Protein AF-A0A831ULT6-F1 (afdb_monomer)

pLDDT: mean 78.54, std 18.03, range [46.62, 97.69]

Solvent-accessible surface area (backbone atoms only — not comparable to full-atom values): 5104 Å² total; per-residue (Å²): 138,83,93,80,89,80,91,72,61,67,69,58,53,52,52,46,50,52,50,20,62,76,67,76,44,61,56,70,56,54,53,50,52,51,54,50,49,53,53,48,58,64,48,66,72,58,64,70,96,68,75,88,85,60,95,67,93,62,78,68,72,84,74,59,52,71,65,63,54,51,55,50,55,61,62,72,70,112

Organism: NCBI:txid540988

Secondary structure (DSSP, 8-state):
---------HHHHHHHHHHHHHHT--HHHHHHHHHHHHHHHHHHT---S---------GGGTT--HHHHHHHHHHH--

Radius of gyration: 26.9 Å; Cα contacts (8 Å, |Δi|>4): 10; chains: 1; bounding box: 59×23×63 Å

Mean predicted aligned error: 15.8 Å

Structure (mmCIF, N/CA/C/O backbone):
data_AF-A0A831ULT6-F1
#
_entry.id   AF-A0A831ULT6-F1
#
loop_
_atom_site.group_PDB
_atom_site.id
_atom_site.type_symbol
_atom_site.label_atom_id
_atom_site.label_alt_id
_atom_site.label_comp_id
_atom_site.label_asym_id
_atom_site.label_entity_id
_atom_site.label_seq_id
_atom_site.pdbx_PDB_ins_code
_atom_site.Cartn_x
_atom_site.Cartn_y
_atom_site.Cartn_z
_atom_site.occupancy
_atom_site.B_iso_or_equiv
_atom_site.auth_seq_id
_atom_site.auth_comp_id
_atom_site.auth_asym_id
_atom_site.auth_atom_id
_atom_site.pdbx_PDB_model_num
ATOM 1 N N . MET A 1 1 ? 6.734 12.241 -1.250 1.00 74.56 1 MET A N 1
ATOM 2 C CA . MET A 1 1 ? 5.671 11.219 -1.411 1.00 74.56 1 MET A CA 1
ATOM 3 C C . MET A 1 1 ? 4.469 11.846 -2.104 1.00 74.56 1 MET A C 1
ATOM 5 O O . MET A 1 1 ? 4.183 12.999 -1.815 1.00 74.56 1 MET A O 1
ATOM 9 N N . ARG A 1 2 ? 3.780 11.124 -2.997 1.00 91.69 2 ARG A N 1
ATOM 10 C CA . ARG A 1 2 ? 2.497 11.552 -3.590 1.00 91.69 2 ARG A CA 1
ATOM 11 C C . ARG A 1 2 ? 1.336 10.880 -2.842 1.00 91.69 2 ARG A C 1
ATOM 13 O O . ARG A 1 2 ? 1.509 9.764 -2.357 1.00 91.69 2 ARG A O 1
ATOM 20 N N . ARG A 1 3 ? 0.187 11.556 -2.712 1.00 92.81 3 ARG A N 1
ATOM 21 C CA . ARG A 1 3 ? -1.020 10.980 -2.093 1.00 92.81 3 ARG A CA 1
ATOM 22 C C . ARG A 1 3 ? -1.741 10.114 -3.122 1.00 92.81 3 ARG A C 1
ATOM 24 O O . ARG A 1 3 ? -2.104 10.613 -4.180 1.00 92.81 3 ARG A O 1
ATOM 31 N N . THR A 1 4 ? -1.976 8.856 -2.772 1.00 93.19 4 THR A N 1
ATOM 32 C CA . THR A 1 4 ? -2.688 7.886 -3.610 1.00 93.19 4 THR A CA 1
ATOM 33 C C . THR A 1 4 ? -3.787 7.244 -2.775 1.00 93.19 4 THR A C 1
ATOM 35 O O . THR A 1 4 ? -3.536 6.853 -1.634 1.00 93.19 4 THR A O 1
ATOM 38 N N . THR A 1 5 ? -4.992 7.150 -3.331 1.00 94.69 5 THR A N 1
ATOM 39 C CA . THR A 1 5 ? -6.118 6.426 -2.730 1.00 94.69 5 THR A CA 1
ATOM 40 C C . THR A 1 5 ? -6.274 5.105 -3.469 1.00 94.69 5 THR A C 1
ATOM 42 O O . THR A 1 5 ? -6.287 5.091 -4.697 1.00 94.69 5 THR A O 1
ATOM 45 N N . LEU A 1 6 ? -6.362 4.004 -2.728 1.00 92.50 6 LEU A N 1
ATOM 46 C CA . LEU A 1 6 ? -6.484 2.650 -3.262 1.00 92.50 6 LEU A CA 1
ATOM 47 C C . LEU A 1 6 ? -7.685 1.987 -2.594 1.00 92.50 6 LEU A C 1
ATOM 49 O O . LEU A 1 6 ? -7.898 2.175 -1.396 1.00 92.50 6 LEU A O 1
ATOM 53 N N . TYR A 1 7 ? -8.443 1.210 -3.359 1.00 95.12 7 TYR A N 1
ATOM 54 C CA . TYR A 1 7 ? -9.465 0.331 -2.806 1.00 95.12 7 TYR A CA 1
ATOM 55 C C . TYR A 1 7 ? -8.826 -1.014 -2.475 1.00 95.12 7 TYR A C 1
ATOM 57 O O . TYR A 1 7 ? -8.071 -1.557 -3.280 1.00 95.12 7 TYR A O 1
ATOM 65 N N . LEU A 1 8 ? -9.113 -1.530 -1.284 1.00 94.75 8 LEU A N 1
ATOM 66 C CA . LEU A 1 8 ? -8.638 -2.824 -0.811 1.00 94.75 8 LEU A CA 1
ATOM 67 C C . LEU A 1 8 ? -9.848 -3.655 -0.372 1.00 94.75 8 LEU A C 1
ATOM 69 O O . LEU A 1 8 ? -10.794 -3.072 0.165 1.00 94.75 8 LEU A O 1
ATOM 73 N N . PRO A 1 9 ? -9.819 -4.984 -0.559 1.00 97.69 9 PRO A N 1
ATOM 74 C CA . PRO A 1 9 ? -10.774 -5.870 0.095 1.00 97.69 9 PRO A CA 1
ATOM 75 C C . PRO A 1 9 ? -10.739 -5.675 1.616 1.00 97.69 9 PRO A C 1
ATOM 77 O O . PRO A 1 9 ? -9.676 -5.413 2.192 1.00 97.69 9 PRO A O 1
ATOM 80 N N . GLU A 1 10 ? -11.892 -5.803 2.266 1.00 96.25 10 GLU A N 1
ATOM 81 C CA . GLU A 1 10 ? -12.030 -5.565 3.707 1.00 96.25 10 GLU A CA 1
ATOM 82 C C . GLU A 1 10 ? -11.155 -6.526 4.522 1.00 96.25 10 GLU A C 1
ATOM 84 O O . GLU A 1 10 ? -10.488 -6.123 5.477 1.00 96.25 10 GLU A O 1
ATOM 89 N N . GLU A 1 11 ? -11.076 -7.784 4.093 1.00 97.12 11 GLU A N 1
ATOM 90 C CA . GLU A 1 11 ? -10.291 -8.827 4.746 1.00 97.12 11 GLU A CA 1
ATOM 91 C C . GLU A 1 11 ? -8.801 -8.462 4.768 1.00 97.12 11 GLU A C 1
ATOM 93 O O . GLU A 1 11 ? -8.118 -8.635 5.780 1.00 97.12 11 GLU A O 1
ATOM 98 N N . VAL A 1 12 ? -8.306 -7.888 3.667 1.00 95.81 12 VAL A N 1
ATOM 99 C CA . VAL A 1 12 ? -6.912 -7.451 3.539 1.00 95.81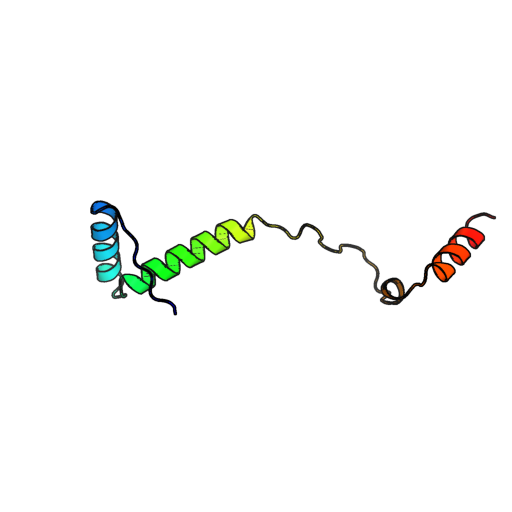 12 VAL A CA 1
ATOM 100 C C . VAL A 1 12 ? -6.632 -6.267 4.462 1.00 95.81 12 VAL A C 1
ATOM 102 O O . VAL A 1 12 ? -5.585 -6.232 5.112 1.00 95.81 12 VAL A O 1
ATOM 105 N N . ASP A 1 13 ? -7.556 -5.308 4.570 1.00 95.56 13 ASP A N 1
ATOM 106 C CA . ASP A 1 13 ? -7.381 -4.155 5.460 1.00 95.56 13 ASP A CA 1
ATOM 107 C C . ASP A 1 13 ? -7.348 -4.559 6.943 1.00 95.56 13 ASP A C 1
ATOM 109 O O . ASP A 1 13 ? -6.539 -4.038 7.726 1.00 95.56 13 ASP A O 1
ATOM 113 N N . LEU A 1 14 ? -8.186 -5.530 7.322 1.0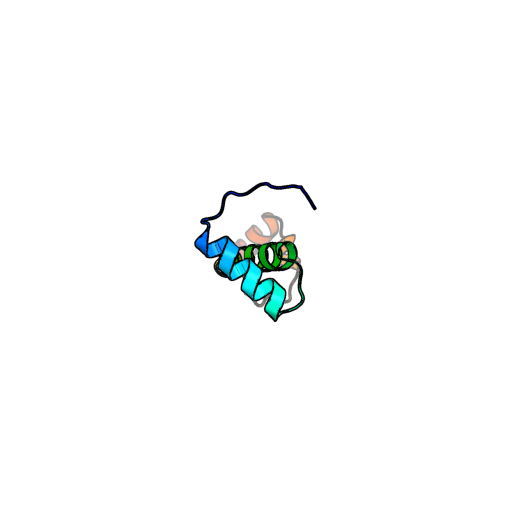0 96.81 14 LEU A N 1
ATOM 114 C CA . LEU A 1 14 ? -8.221 -6.097 8.668 1.00 96.81 14 LEU A CA 1
ATOM 115 C C . LEU A 1 14 ? -6.903 -6.795 9.015 1.00 96.81 14 LEU A C 1
ATOM 117 O O . LEU A 1 14 ? -6.320 -6.514 10.069 1.00 96.81 14 LEU A O 1
ATOM 121 N N . GLU A 1 15 ? -6.396 -7.652 8.129 1.00 96.62 15 GLU A N 1
ATOM 122 C CA . GLU A 1 15 ? -5.109 -8.332 8.320 1.00 96.62 15 GLU A CA 1
ATOM 123 C C . GLU A 1 15 ? -3.943 -7.342 8.395 1.00 96.62 15 GLU A C 1
ATOM 125 O O . GLU A 1 15 ? -3.097 -7.417 9.294 1.00 96.62 15 GLU A O 1
ATOM 130 N N . LEU A 1 16 ? -3.933 -6.335 7.521 1.00 96.00 16 LEU A N 1
ATOM 131 C CA . LEU A 1 16 ? -2.908 -5.297 7.523 1.00 96.00 16 LEU A CA 1
ATOM 132 C C . LEU A 1 16 ? -2.929 -4.482 8.828 1.00 96.00 16 LEU A C 1
ATOM 134 O O . LEU A 1 16 ? -1.877 -4.148 9.378 1.00 96.00 16 LEU A O 1
ATOM 138 N N . THR A 1 17 ? -4.119 -4.204 9.365 1.00 96.19 17 THR A N 1
ATOM 139 C CA . THR A 1 17 ? -4.294 -3.515 10.650 1.00 96.19 17 THR A CA 1
ATOM 140 C C . THR A 1 17 ? -3.793 -4.362 11.821 1.00 96.19 17 THR A C 1
ATOM 142 O O . THR A 1 17 ? -3.109 -3.843 12.711 1.00 96.19 17 THR A O 1
ATOM 145 N N . ARG A 1 18 ? -4.072 -5.671 11.823 1.00 97.19 18 ARG A N 1
ATOM 146 C CA . ARG A 1 18 ? -3.542 -6.611 12.828 1.00 97.19 18 ARG A CA 1
ATOM 147 C C . ARG A 1 18 ? -2.016 -6.663 12.778 1.00 97.19 18 ARG A C 1
ATOM 149 O O . ARG A 1 18 ? -1.364 -6.555 13.819 1.00 97.19 18 ARG A O 1
ATOM 156 N N . LEU A 1 19 ? -1.445 -6.754 11.578 1.00 96.62 19 LEU A N 1
ATOM 157 C CA . LEU A 1 19 ? 0.001 -6.794 11.373 1.00 96.62 19 LEU A CA 1
ATOM 158 C C . LEU A 1 19 ? 0.686 -5.498 11.823 1.00 96.62 19 LEU A C 1
ATOM 160 O O . LEU A 1 19 ? 1.712 -5.549 12.501 1.00 96.6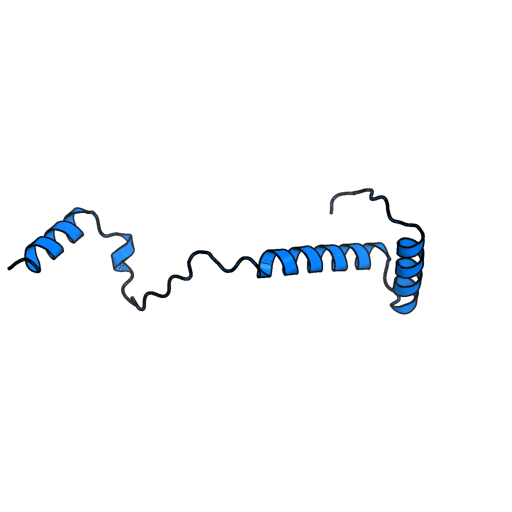2 19 LEU A O 1
ATOM 164 N N . ALA A 1 20 ? 0.103 -4.347 11.491 1.00 97.19 20 ALA A N 1
ATOM 165 C CA . ALA A 1 20 ? 0.578 -3.032 11.914 1.00 97.19 20 ALA A CA 1
ATOM 166 C C . ALA A 1 20 ? 0.649 -2.917 13.442 1.00 97.19 20 ALA A C 1
ATOM 168 O O . ALA A 1 20 ? 1.690 -2.538 13.983 1.00 97.19 20 ALA A O 1
ATOM 169 N N . ARG A 1 21 ? -0.413 -3.337 14.144 1.00 96.69 21 ARG A N 1
ATOM 170 C CA . ARG A 1 21 ? -0.449 -3.371 15.616 1.00 96.69 21 ARG A CA 1
ATOM 171 C C . ARG A 1 21 ? 0.608 -4.307 16.189 1.00 96.69 21 ARG A C 1
ATOM 173 O O . ARG A 1 21 ? 1.352 -3.900 17.072 1.00 96.69 21 ARG A O 1
ATOM 180 N N . LYS A 1 22 ? 0.723 -5.526 15.650 1.00 97.06 22 LYS A N 1
ATOM 181 C CA . LYS A 1 22 ? 1.720 -6.514 16.092 1.00 97.06 22 LYS A CA 1
ATOM 182 C C . LYS A 1 22 ? 3.155 -6.000 15.942 1.00 97.06 22 LYS A C 1
ATOM 184 O O . LYS A 1 22 ? 3.999 -6.305 16.776 1.00 97.06 22 LYS A O 1
ATOM 189 N N . LYS A 1 23 ? 3.437 -5.241 14.879 1.00 95.44 23 LYS A N 1
ATOM 190 C CA . LYS A 1 23 ? 4.769 -4.686 14.600 1.00 95.44 23 LYS A CA 1
ATOM 191 C C . LYS A 1 23 ? 5.021 -3.318 15.241 1.00 95.44 23 LYS A C 1
ATOM 193 O O . LYS A 1 23 ? 6.147 -2.843 15.163 1.00 95.44 23 LYS A O 1
ATOM 198 N N . GLY A 1 24 ? 4.002 -2.667 15.807 1.00 96.75 24 GLY A N 1
ATOM 199 C CA . GLY A 1 24 ? 4.103 -1.284 16.282 1.00 96.75 24 GLY A CA 1
ATOM 200 C C . GLY A 1 24 ? 4.417 -0.276 15.167 1.00 96.75 24 GLY A C 1
ATOM 201 O O . GLY A 1 24 ? 5.031 0.753 15.431 1.00 96.75 24 GLY A O 1
ATOM 202 N N . ARG A 1 25 ? 4.040 -0.575 13.914 1.00 96.75 25 ARG A N 1
ATOM 203 C CA . ARG A 1 25 ? 4.361 0.244 12.730 1.00 96.75 25 ARG A CA 1
ATOM 204 C C . ARG A 1 25 ? 3.092 0.805 12.082 1.00 96.75 25 ARG A C 1
ATOM 206 O O . ARG A 1 25 ? 2.062 0.131 12.096 1.00 96.75 25 ARG A O 1
ATOM 213 N N . PRO A 1 26 ? 3.136 1.997 11.461 1.00 95.94 26 PRO A N 1
ATOM 214 C CA . PRO A 1 26 ? 1.997 2.544 10.732 1.00 95.94 26 PRO A CA 1
ATOM 215 C C . PRO A 1 26 ? 1.581 1.668 9.544 1.00 95.94 26 PRO A C 1
ATOM 217 O O . PRO A 1 26 ? 2.418 1.224 8.758 1.00 95.94 26 PRO A O 1
ATOM 220 N N . LYS A 1 27 ? 0.267 1.519 9.335 1.00 94.44 27 LYS A N 1
ATOM 221 C CA . LYS A 1 27 ? -0.314 0.770 8.204 1.00 94.44 27 LYS A CA 1
ATOM 222 C C . LYS A 1 27 ? 0.260 1.213 6.853 1.00 94.44 27 LYS A C 1
ATOM 224 O O . LYS A 1 27 ? 0.689 0.392 6.052 1.00 94.44 27 LYS A O 1
ATOM 229 N N . ALA A 1 28 ? 0.351 2.527 6.641 1.00 94.19 28 ALA A N 1
ATOM 230 C CA . ALA A 1 28 ? 0.892 3.107 5.414 1.00 94.19 28 ALA A CA 1
ATOM 231 C C . ALA A 1 28 ? 2.369 2.751 5.167 1.00 94.19 28 ALA A C 1
ATOM 233 O O . ALA A 1 28 ? 2.801 2.725 4.021 1.00 94.19 28 ALA A O 1
ATOM 234 N N . GLU A 1 29 ? 3.152 2.491 6.215 1.00 95.88 29 GLU A N 1
ATOM 235 C CA . GLU A 1 29 ? 4.547 2.076 6.068 1.00 95.88 29 GLU A CA 1
ATOM 236 C C . GLU A 1 29 ? 4.651 0.659 5.511 1.00 95.88 29 GLU A C 1
ATOM 238 O O . GLU A 1 29 ? 5.426 0.427 4.588 1.00 95.88 29 GLU A O 1
ATOM 243 N N . LEU A 1 30 ? 3.801 -0.250 5.995 1.00 95.62 30 LEU A N 1
ATOM 244 C CA . LEU A 1 30 ? 3.727 -1.620 5.490 1.00 95.62 30 LEU A CA 1
ATOM 245 C C . LEU A 1 30 ? 3.270 -1.663 4.031 1.00 95.62 30 LEU A C 1
ATOM 247 O O . LEU A 1 30 ? 3.849 -2.402 3.243 1.00 95.62 30 LEU A O 1
ATOM 251 N N . VAL A 1 31 ? 2.282 -0.841 3.653 1.00 95.12 31 VAL A N 1
ATOM 252 C CA . VAL A 1 31 ? 1.831 -0.741 2.252 1.00 95.12 31 VAL A CA 1
ATOM 253 C C . VAL A 1 31 ? 2.980 -0.304 1.349 1.00 95.12 31 VAL A C 1
ATOM 255 O O . VAL A 1 31 ? 3.210 -0.911 0.310 1.00 95.12 31 VAL A O 1
ATOM 258 N N . ARG A 1 32 ? 3.736 0.725 1.748 1.00 95.00 32 ARG A N 1
ATOM 259 C CA . ARG A 1 32 ? 4.888 1.193 0.964 1.00 95.00 32 ARG A CA 1
ATOM 260 C C . ARG A 1 32 ? 5.981 0.138 0.855 1.00 95.00 32 ARG A C 1
ATOM 262 O O . ARG A 1 32 ? 6.525 -0.038 -0.227 1.00 95.00 32 ARG A O 1
ATOM 269 N N . GLU A 1 33 ? 6.292 -0.546 1.954 1.00 95.56 33 GLU A N 1
ATOM 270 C CA . GLU A 1 33 ? 7.273 -1.636 1.972 1.00 95.56 33 GLU A CA 1
ATOM 271 C C . GLU A 1 33 ? 6.857 -2.770 1.028 1.00 95.56 33 GLU A C 1
ATOM 273 O O . GLU A 1 33 ? 7.676 -3.234 0.241 1.00 95.56 33 GLU A O 1
ATOM 278 N N . ALA A 1 34 ? 5.586 -3.174 1.066 1.00 95.12 34 ALA A N 1
ATOM 279 C CA . ALA A 1 34 ? 5.051 -4.217 0.198 1.00 95.12 34 ALA A CA 1
ATOM 280 C C . ALA A 1 34 ? 5.098 -3.815 -1.284 1.00 95.12 34 ALA A C 1
ATOM 282 O O . ALA A 1 34 ? 5.588 -4.584 -2.104 1.00 95.12 34 ALA A O 1
ATOM 283 N N . LEU A 1 35 ? 4.665 -2.593 -1.620 1.00 95.00 35 LEU A N 1
ATOM 284 C CA . LEU A 1 35 ? 4.740 -2.076 -2.991 1.00 95.00 35 LEU A CA 1
ATOM 285 C C . LEU A 1 35 ? 6.184 -2.003 -3.494 1.00 95.00 35 LEU A C 1
ATOM 287 O O . LEU A 1 35 ? 6.450 -2.340 -4.642 1.00 95.00 35 LEU A O 1
ATOM 291 N N . TRP A 1 36 ? 7.122 -1.581 -2.641 1.00 94.81 36 TRP A N 1
ATOM 292 C CA . TRP A 1 36 ? 8.532 -1.533 -3.014 1.00 94.81 36 TRP A CA 1
ATOM 293 C C . TRP A 1 36 ? 9.092 -2.927 -3.286 1.00 94.81 36 TRP A C 1
ATOM 295 O O . TRP A 1 36 ? 9.764 -3.117 -4.293 1.00 94.81 36 TRP A O 1
ATOM 305 N N . ARG A 1 37 ? 8.791 -3.907 -2.426 1.00 94.81 37 ARG A N 1
ATOM 306 C CA . ARG A 1 37 ? 9.217 -5.299 -2.631 1.00 94.81 37 ARG A CA 1
ATOM 307 C C . ARG A 1 37 ? 8.672 -5.880 -3.924 1.00 94.81 37 ARG A C 1
ATOM 309 O O . ARG A 1 37 ? 9.458 -6.401 -4.699 1.00 94.81 37 ARG A O 1
ATOM 316 N N . TYR A 1 38 ? 7.383 -5.683 -4.188 1.00 93.12 38 TYR A N 1
ATOM 317 C CA . TYR A 1 38 ? 6.759 -6.121 -5.432 1.00 93.12 38 TYR A CA 1
ATOM 318 C C . TYR A 1 38 ? 7.468 -5.530 -6.660 1.00 93.12 38 TYR A C 1
ATOM 320 O O . TYR A 1 38 ? 7.854 -6.254 -7.567 1.00 93.12 38 TYR A O 1
ATOM 328 N N . LEU A 1 39 ? 7.733 -4.217 -6.663 1.00 93.50 39 LEU A N 1
ATOM 329 C CA . LEU A 1 39 ? 8.461 -3.580 -7.765 1.00 93.50 39 LEU A CA 1
ATOM 330 C C . LEU A 1 39 ? 9.889 -4.121 -7.923 1.00 93.50 39 LEU A C 1
ATOM 332 O O . LEU A 1 39 ? 10.360 -4.268 -9.046 1.00 93.50 39 LEU A O 1
ATOM 336 N N . GLN A 1 40 ? 10.588 -4.399 -6.821 1.00 90.25 40 GLN A N 1
ATOM 337 C CA . GLN A 1 40 ? 11.936 -4.969 -6.865 1.00 90.25 40 GLN A CA 1
ATOM 338 C C . GLN A 1 40 ? 11.933 -6.401 -7.394 1.00 90.25 40 GLN A C 1
ATOM 340 O O . GLN A 1 40 ? 12.791 -6.727 -8.203 1.00 90.25 40 GLN A O 1
ATOM 345 N N . GLU A 1 41 ? 10.975 -7.230 -6.986 1.00 90.06 41 GLU A N 1
ATOM 346 C CA . GLU A 1 41 ? 10.812 -8.600 -7.487 1.00 90.06 41 GLU A CA 1
ATOM 347 C C . GLU A 1 41 ? 10.580 -8.603 -9.007 1.00 90.06 41 GLU A C 1
ATOM 349 O O . GLU A 1 41 ? 11.278 -9.308 -9.734 1.00 90.06 41 GLU A O 1
ATOM 354 N N . GLU A 1 42 ? 9.709 -7.720 -9.504 1.00 87.88 42 GLU A N 1
ATOM 355 C CA . GLU A 1 42 ? 9.467 -7.553 -10.945 1.00 87.88 42 GLU A CA 1
ATOM 356 C C . GLU A 1 42 ? 10.693 -7.002 -11.697 1.00 87.88 42 GLU A C 1
ATOM 358 O O . GLU A 1 42 ? 10.957 -7.373 -12.841 1.00 87.88 42 GLU A O 1
ATOM 363 N N . THR A 1 43 ? 11.482 -6.134 -11.057 1.00 78.88 43 THR A N 1
ATOM 364 C CA . THR A 1 43 ? 12.689 -5.555 -11.673 1.00 78.88 43 THR A CA 1
ATOM 365 C C . THR A 1 43 ? 13.865 -6.536 -11.661 1.00 78.88 43 THR A C 1
ATOM 367 O O . THR A 1 43 ? 14.655 -6.552 -12.597 1.00 78.88 43 THR A O 1
ATOM 370 N N . GLN A 1 44 ? 13.990 -7.392 -10.643 1.00 64.81 44 GLN A N 1
ATOM 371 C CA . GLN A 1 44 ? 15.058 -8.399 -10.555 1.00 64.81 44 GLN A CA 1
ATOM 372 C C . GLN A 1 44 ? 14.931 -9.498 -11.619 1.00 64.81 44 GLN A C 1
ATOM 374 O O . GLN A 1 44 ? 15.938 -10.094 -11.995 1.00 64.81 44 GLN A O 1
ATOM 379 N N . GLY A 1 45 ? 13.726 -9.733 -12.152 1.00 57.62 45 GLY A N 1
ATOM 380 C CA . GLY A 1 45 ? 13.522 -10.578 -13.332 1.00 57.62 45 GLY A CA 1
ATOM 381 C C . GLY A 1 45 ? 14.080 -9.976 -14.630 1.00 57.62 45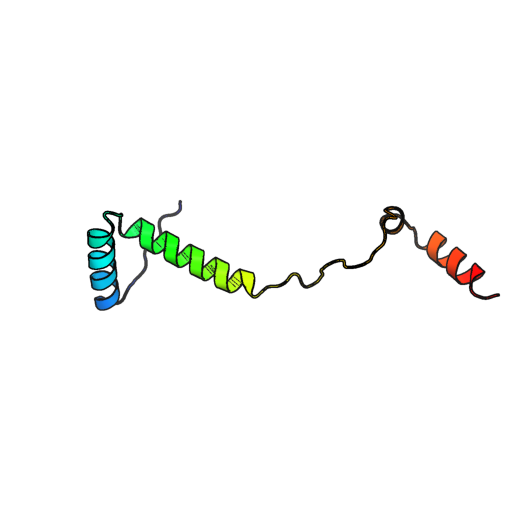 GLY A C 1
ATOM 382 O O . GLY A 1 45 ? 14.266 -10.694 -15.611 1.00 57.62 45 GLY A O 1
ATOM 383 N N . GLN A 1 46 ? 14.390 -8.677 -14.645 1.00 57.16 46 GLN A N 1
ATOM 384 C CA . GLN A 1 46 ? 15.039 -7.999 -15.761 1.00 57.16 46 GLN A CA 1
ATOM 385 C C . GLN A 1 46 ? 16.554 -8.031 -15.548 1.00 57.16 46 GLN A C 1
ATOM 387 O O . GLN A 1 46 ? 17.173 -7.064 -15.103 1.00 57.16 46 GLN A O 1
ATOM 392 N N . VAL A 1 47 ? 17.174 -9.171 -15.865 1.00 57.00 47 VAL A N 1
ATOM 393 C CA . VAL A 1 47 ? 18.624 -9.184 -16.098 1.00 57.00 47 VAL A CA 1
ATOM 394 C C . VAL A 1 47 ? 18.950 -8.148 -17.183 1.00 57.00 47 VAL A C 1
ATOM 396 O O . VAL A 1 47 ? 18.172 -8.007 -18.131 1.00 57.00 47 VAL A O 1
ATOM 399 N N . PRO A 1 48 ? 20.069 -7.409 -17.081 1.00 59.38 48 PRO A N 1
ATOM 400 C CA . PRO A 1 48 ? 20.483 -6.524 -18.157 1.00 59.38 48 PRO A CA 1
ATOM 401 C C . PRO A 1 48 ? 20.547 -7.327 -19.458 1.00 59.38 48 PRO A C 1
ATOM 403 O O . PRO A 1 48 ? 21.225 -8.353 -19.510 1.00 59.38 48 PRO A O 1
ATOM 406 N N . THR A 1 49 ? 19.880 -6.857 -20.516 1.00 57.41 49 THR A N 1
ATOM 407 C CA . THR A 1 49 ? 19.940 -7.489 -21.849 1.00 57.41 49 THR A CA 1
ATOM 408 C C . THR A 1 49 ? 21.377 -7.577 -22.369 1.00 57.41 49 THR A C 1
ATOM 410 O O . THR A 1 49 ? 21.681 -8.360 -23.262 1.00 57.41 49 THR A O 1
ATOM 413 N N . TRP A 1 50 ? 22.277 -6.786 -21.784 1.00 51.22 50 TRP A N 1
ATOM 414 C CA . TRP A 1 50 ? 23.691 -6.793 -22.077 1.00 51.22 50 TRP A CA 1
ATOM 415 C C . TRP A 1 50 ? 24.502 -6.682 -20.786 1.00 51.22 50 TRP A C 1
ATOM 417 O O . TRP A 1 50 ? 24.581 -5.628 -20.157 1.00 51.22 50 TRP A O 1
ATOM 427 N N . VAL A 1 51 ? 25.125 -7.791 -20.398 1.00 55.06 51 VAL A N 1
ATOM 428 C CA . VAL A 1 51 ? 26.341 -7.766 -19.590 1.00 55.06 51 VAL A CA 1
ATOM 429 C C . VAL A 1 51 ? 27.490 -7.737 -20.588 1.00 55.06 51 VAL A C 1
ATOM 431 O O . VAL A 1 51 ? 27.675 -8.683 -21.351 1.00 55.06 51 VAL A O 1
ATOM 434 N N . GLY A 1 52 ? 28.220 -6.627 -20.657 1.00 55.75 52 GLY A N 1
ATOM 435 C CA . GLY A 1 52 ? 29.444 -6.526 -21.449 1.00 55.75 52 GLY A CA 1
ATOM 436 C C . GLY A 1 52 ? 30.526 -7.441 -20.874 1.00 55.75 52 GLY A C 1
ATOM 437 O O . GLY A 1 52 ? 31.470 -6.973 -20.253 1.00 55.75 52 GLY A O 1
ATOM 438 N N . LEU A 1 53 ? 30.380 -8.755 -21.039 1.00 54.69 53 LEU A N 1
ATOM 439 C CA . LEU A 1 53 ? 31.411 -9.747 -20.756 1.00 54.69 53 LEU A CA 1
ATOM 440 C C . LEU A 1 53 ? 32.286 -9.891 -22.003 1.00 54.69 53 LEU A C 1
ATOM 442 O O . LEU A 1 53 ? 32.248 -10.889 -22.714 1.00 54.69 53 LEU A O 1
ATOM 446 N N . GLY A 1 54 ? 33.062 -8.846 -22.273 1.00 52.91 54 GLY A N 1
ATOM 447 C CA . GLY A 1 54 ? 34.237 -8.903 -23.131 1.00 52.91 54 GLY A CA 1
ATOM 448 C C . GLY A 1 54 ? 35.446 -8.603 -22.259 1.00 52.91 54 GLY A C 1
ATOM 449 O O . GLY A 1 54 ? 35.505 -7.544 -21.644 1.00 52.91 54 GLY A O 1
ATOM 450 N N . ALA A 1 55 ? 36.405 -9.523 -22.174 1.00 53.03 55 ALA A N 1
ATOM 451 C CA . ALA A 1 55 ? 37.628 -9.368 -21.381 1.00 53.03 55 ALA A CA 1
ATOM 452 C C . ALA A 1 55 ? 38.632 -8.376 -22.013 1.00 53.03 55 ALA A C 1
ATOM 454 O O . ALA A 1 55 ? 39.842 -8.597 -21.969 1.00 53.03 55 ALA A O 1
ATOM 455 N N . SER A 1 56 ? 38.147 -7.297 -22.632 1.00 54.34 56 SER A N 1
ATOM 456 C CA . SER A 1 56 ? 39.009 -6.243 -23.153 1.00 54.34 56 SER A CA 1
ATOM 457 C C . SER A 1 56 ? 39.382 -5.304 -22.010 1.00 54.34 56 SER A C 1
ATOM 459 O O . SER A 1 56 ? 38.547 -4.552 -21.516 1.00 54.34 56 SER A O 1
ATOM 461 N N . GLN A 1 57 ? 40.647 -5.342 -21.594 1.00 54.97 57 GLN A N 1
ATOM 462 C CA . GLN A 1 57 ? 41.256 -4.295 -20.762 1.00 54.97 57 GLN A CA 1
ATOM 463 C C . GLN A 1 57 ? 41.694 -3.079 -21.598 1.00 54.97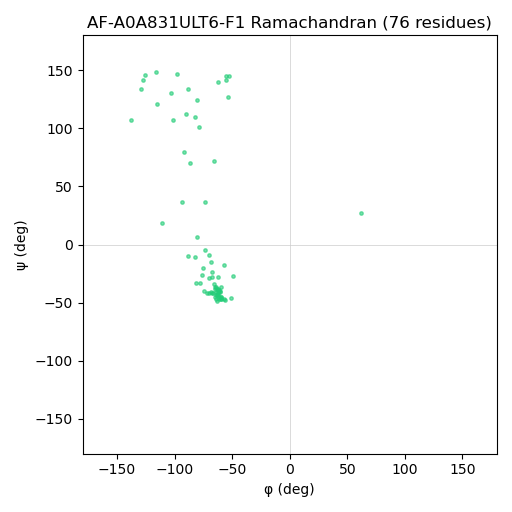 57 GLN A C 1
ATOM 465 O O . GLN A 1 57 ? 42.337 -2.175 -21.072 1.00 54.97 57 GLN A O 1
ATOM 470 N N . ASP A 1 58 ? 41.365 -3.061 -22.892 1.00 54.50 58 ASP A N 1
ATOM 471 C CA . ASP A 1 58 ? 41.705 -1.985 -23.811 1.00 54.50 58 ASP A CA 1
ATOM 472 C C . ASP A 1 58 ? 40.475 -1.081 -24.046 1.00 54.50 58 ASP A C 1
ATOM 474 O O . ASP A 1 58 ? 39.519 -1.500 -24.711 1.00 54.50 58 ASP A O 1
ATOM 478 N N . PRO A 1 59 ? 40.460 0.147 -23.488 1.00 54.03 59 PRO A N 1
ATOM 479 C CA . PRO A 1 59 ? 39.377 1.110 -23.681 1.00 54.03 59 PRO A CA 1
ATOM 480 C C . PRO A 1 59 ? 39.369 1.752 -25.080 1.00 54.03 59 PRO A C 1
ATOM 482 O O . PRO A 1 59 ? 38.434 2.486 -25.390 1.00 54.03 59 PRO A O 1
ATOM 485 N N . SER A 1 60 ? 40.356 1.473 -25.946 1.00 54.94 60 SER A N 1
ATOM 486 C CA . SER A 1 60 ? 40.463 2.086 -27.281 1.00 54.94 60 SER A CA 1
ATOM 487 C C . SER A 1 60 ? 39.395 1.639 -28.284 1.00 54.94 60 SER A C 1
ATOM 489 O O . SER A 1 60 ? 39.302 2.213 -29.363 1.00 54.94 60 SER A O 1
ATOM 491 N N . TYR A 1 61 ? 38.578 0.631 -27.961 1.00 59.25 61 TYR A N 1
ATOM 492 C CA . TYR A 1 61 ? 37.565 0.107 -28.885 1.00 59.25 61 TYR A CA 1
ATOM 493 C C . TYR A 1 61 ? 36.338 1.021 -29.037 1.00 59.25 61 TYR A C 1
ATOM 495 O O . TYR A 1 61 ? 35.611 0.903 -30.016 1.00 59.25 61 TYR A O 1
ATOM 503 N N . ILE A 1 62 ? 36.102 1.927 -28.081 1.00 59.12 62 ILE A N 1
ATOM 504 C CA . ILE A 1 62 ? 34.923 2.810 -28.096 1.00 59.12 62 ILE A CA 1
ATOM 505 C C . ILE A 1 62 ? 35.088 3.954 -29.116 1.00 59.12 62 ILE A C 1
ATOM 507 O O . ILE A 1 62 ? 34.091 4.412 -29.662 1.00 59.12 62 ILE A O 1
ATOM 511 N N . ASP A 1 63 ? 36.331 4.335 -29.425 1.00 53.94 63 ASP A N 1
ATOM 512 C CA . ASP A 1 63 ? 36.693 5.446 -30.325 1.00 53.94 63 ASP A CA 1
ATOM 513 C C . ASP A 1 63 ? 37.335 4.970 -31.645 1.00 53.94 63 ASP A C 1
ATOM 515 O O . ASP A 1 63 ? 38.020 5.736 -32.321 1.00 53.94 63 ASP A O 1
ATOM 519 N N . ARG A 1 64 ? 37.175 3.696 -32.040 1.00 57.66 64 ARG A N 1
ATOM 520 C CA . ARG A 1 64 ? 37.639 3.278 -33.373 1.00 57.66 64 ARG A CA 1
ATOM 521 C C . ARG A 1 64 ? 36.642 3.718 -34.434 1.00 57.66 64 ARG A C 1
ATOM 523 O O . ARG A 1 64 ? 35.634 3.055 -34.665 1.00 57.66 64 ARG A O 1
ATOM 530 N N . ASP A 1 65 ? 36.994 4.806 -35.102 1.00 60.09 65 ASP A N 1
ATOM 531 C CA . ASP A 1 65 ? 36.410 5.235 -36.367 1.00 60.09 6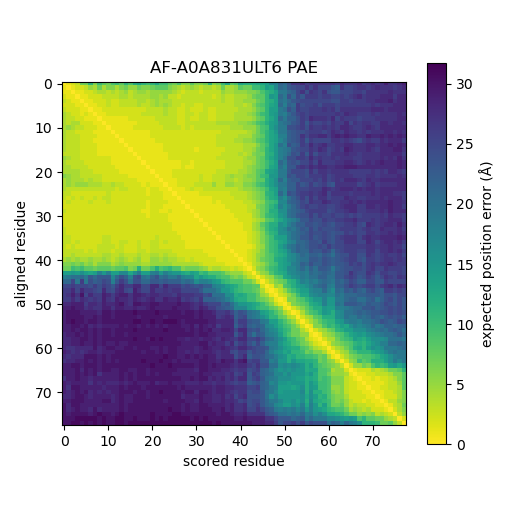5 ASP A CA 1
ATOM 532 C C . ASP A 1 65 ? 36.460 4.075 -37.383 1.00 60.09 65 ASP A C 1
ATOM 534 O O . ASP A 1 65 ? 37.410 3.283 -37.389 1.00 60.09 65 ASP A O 1
ATOM 538 N N . GLU A 1 66 ? 35.445 3.958 -38.248 1.00 61.06 66 GLU A N 1
ATOM 539 C CA . GLU A 1 66 ? 35.296 2.867 -39.236 1.00 61.06 66 GLU A CA 1
ATOM 540 C C . GLU A 1 66 ? 36.566 2.616 -40.076 1.00 61.06 66 GLU A C 1
ATOM 542 O O . GLU A 1 66 ? 36.830 1.487 -40.496 1.00 61.06 66 GLU A O 1
ATOM 547 N N . GLU A 1 67 ? 37.396 3.644 -40.264 1.00 63.91 67 GLU A N 1
ATOM 548 C CA . GLU A 1 67 ? 38.685 3.580 -40.960 1.00 63.91 67 GLU A CA 1
ATOM 549 C C . GLU A 1 67 ? 39.695 2.643 -40.275 1.00 63.91 67 GLU A C 1
ATOM 551 O O . GLU A 1 67 ? 40.360 1.851 -40.946 1.00 63.91 67 GLU A O 1
ATOM 556 N N . ALA A 1 68 ? 39.766 2.647 -38.940 1.00 65.75 68 ALA A N 1
ATOM 557 C CA . ALA A 1 68 ? 40.678 1.780 -38.191 1.00 65.75 68 ALA A CA 1
ATOM 558 C C . ALA A 1 68 ? 40.260 0.301 -38.255 1.00 65.75 68 ALA A C 1
ATOM 560 O O . ALA A 1 68 ? 41.100 -0.599 -38.164 1.00 65.75 68 ALA A O 1
ATOM 561 N N . LEU A 1 69 ? 38.959 0.034 -38.412 1.00 65.50 69 LEU A N 1
ATOM 562 C CA . LEU A 1 69 ? 38.441 -1.317 -38.625 1.00 65.50 69 LEU A CA 1
ATOM 563 C C . LEU A 1 69 ? 38.733 -1.798 -40.054 1.00 65.50 69 LEU A C 1
ATOM 565 O O . LEU A 1 69 ? 39.128 -2.950 -40.244 1.00 65.50 69 LEU A O 1
ATOM 569 N N . ALA A 1 70 ? 38.600 -0.909 -41.042 1.00 68.88 70 ALA A N 1
ATOM 570 C CA . ALA A 1 70 ? 38.908 -1.203 -42.438 1.00 68.88 70 ALA A CA 1
ATOM 571 C C . ALA A 1 70 ? 40.392 -1.554 -42.650 1.00 68.88 70 ALA A C 1
ATOM 573 O O . ALA A 1 70 ? 40.696 -2.525 -43.345 1.00 68.88 70 ALA A O 1
ATOM 574 N N . GLU A 1 71 ? 41.320 -0.837 -42.007 1.00 72.19 71 GLU A N 1
ATOM 575 C CA . GLU A 1 71 ? 42.755 -1.156 -42.080 1.00 72.19 71 GLU A CA 1
ATOM 576 C C . GLU A 1 71 ? 43.109 -2.509 -41.451 1.00 72.19 71 GLU A C 1
ATOM 578 O O . GLU A 1 71 ? 43.989 -3.218 -41.945 1.00 72.19 71 GLU A O 1
ATOM 583 N N . LEU A 1 72 ? 42.437 -2.886 -40.361 1.00 69.81 72 LEU A N 1
ATOM 584 C CA . LEU A 1 72 ? 42.708 -4.141 -39.661 1.00 69.81 72 LEU A CA 1
ATOM 585 C C . LEU A 1 72 ? 42.220 -5.344 -40.480 1.00 69.81 72 LEU A C 1
ATOM 587 O O . LEU A 1 72 ? 42.961 -6.309 -40.654 1.00 69.81 72 LEU A O 1
ATOM 591 N N . LEU A 1 73 ? 41.033 -5.232 -41.084 1.00 69.06 73 LEU A N 1
ATOM 592 C CA . LEU A 1 73 ? 40.509 -6.228 -42.024 1.00 69.06 73 LEU A CA 1
ATOM 593 C C . LEU A 1 73 ? 41.374 -6.344 -43.288 1.00 69.06 73 LE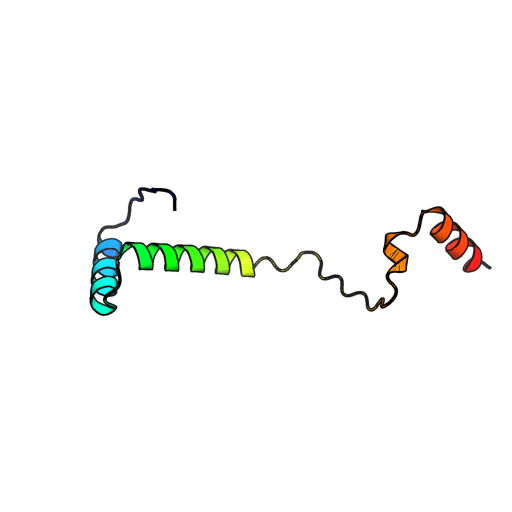U A C 1
ATOM 595 O O . LEU A 1 73 ? 41.578 -7.446 -43.793 1.00 69.06 73 LEU A O 1
ATOM 599 N N . ALA A 1 74 ? 41.930 -5.231 -43.774 1.00 71.50 74 ALA A N 1
ATOM 600 C CA . ALA A 1 74 ? 42.864 -5.242 -44.898 1.00 71.50 74 ALA A CA 1
ATOM 601 C C . ALA A 1 74 ? 44.207 -5.914 -44.553 1.00 71.50 74 ALA A C 1
ATOM 603 O O . ALA A 1 74 ? 44.859 -6.464 -45.439 1.00 71.50 74 ALA A O 1
ATOM 604 N N . ARG A 1 75 ? 44.622 -5.894 -43.278 1.00 64.44 75 ARG A N 1
ATOM 605 C CA . ARG A 1 75 ? 45.843 -6.560 -42.794 1.00 64.44 75 ARG A CA 1
ATOM 606 C C . ARG A 1 75 ? 45.674 -8.052 -42.526 1.00 64.44 75 ARG A C 1
ATOM 608 O O . ARG A 1 75 ? 46.633 -8.789 -42.721 1.00 64.44 75 ARG A O 1
ATOM 615 N N . GLU A 1 76 ? 44.502 -8.493 -42.080 1.00 64.31 76 GLU A N 1
ATOM 616 C CA . GLU A 1 76 ? 44.221 -9.920 -41.842 1.00 64.31 76 GLU A CA 1
ATOM 617 C C . GLU A 1 76 ? 43.838 -10.683 -43.124 1.00 64.31 76 GLU A C 1
ATOM 619 O O . GLU A 1 76 ? 43.797 -11.911 -43.126 1.00 64.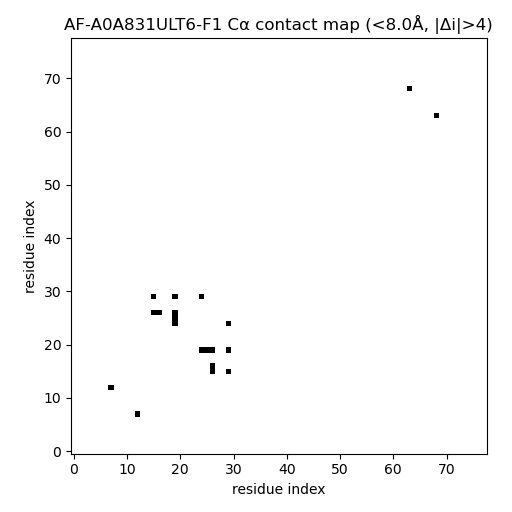31 76 GLU A O 1
ATOM 624 N N . GLY A 1 77 ? 43.593 -9.970 -44.227 1.00 57.66 77 GLY A N 1
ATOM 625 C CA . GLY A 1 77 ? 43.306 -10.524 -45.552 1.00 57.66 77 GLY A CA 1
ATOM 626 C C . GLY A 1 77 ? 44.521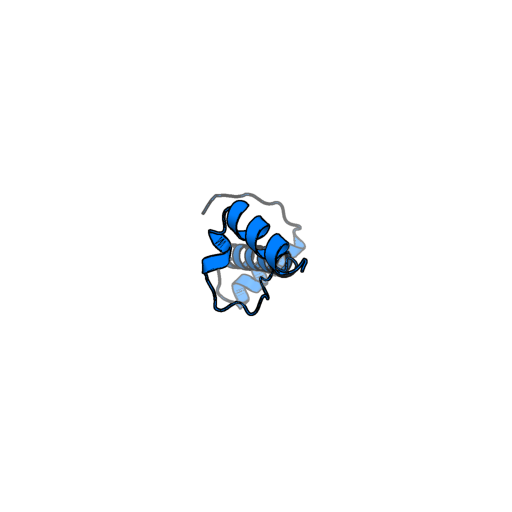 -10.686 -46.477 1.00 57.66 77 GLY A C 1
ATOM 627 O O . GLY A 1 77 ? 44.371 -10.455 -47.678 1.00 57.66 77 GLY A O 1
ATOM 628 N N . ALA A 1 78 ? 45.695 -11.058 -45.950 1.00 46.62 78 ALA A N 1
ATOM 629 C CA . ALA A 1 78 ? 46.898 -11.398 -46.727 1.00 46.62 78 ALA A CA 1
ATOM 630 C C . ALA A 1 78 ? 47.505 -12.739 -46.291 1.00 46.62 78 ALA A C 1
ATOM 632 O O . ALA A 1 78 ? 47.763 -12.907 -45.078 1.00 46.62 78 ALA A O 1
#

Sequence (78 aa):
MRRTTLYLPEEVDLELTRLARKKGRPKAELVREALWRYLQEETQGQVPTWVGLGASQDPSYIDRDEEALAELLAREGA

Foldseek 3Di:
DDDDDDDDPPVVVVVLVVVCVVVVHDSVVVVVVVVVVVVVVVVVVCDPPDDPPDPDPDPCPVPDDVVNVVVVVVVVPD

InterPro domains:
  IPR002145 Ribbon-helix-helix protein, CopG [PF01402] (2-41)
  IPR010985 Ribbon-helix-helix [SSF47598] (1-42)
  IPR013321 Arc-type ribbon-helix-helix [G3DSA:1.10.1220.10] (1-52)